Protein 3VWC (pdb70)

Organism: Coprinopsis cinerea (NCBI:txid5346)

Secondary structure (DSSP, 8-state):
---SEEEEEEETTT--BEE--S---SS-S-EE-EE--TTS-TT--EEEEEETTEEEEEETTEEEEEETTEEEE-SSS------EEEEE-GGG-TTEEEEEETTT--EEE--TTPPTTPBPEEE----BSSSS-B--GGG-EEEEE-

InterPro domains:
  IPR031755 Peptidase inhibitor I66 [PF16850] (1-146)

Solvent-accessible surface area: 7689 Å² total; per-residue (Å²): 92,8,132,65,24,52,11,77,0,29,1,89,36,56,46,26,31,0,0,16,9,151,88,62,107,236,44,104,126,38,18,115,0,59,1,0,17,122,135,40,28,83,59,7,46,0,55,2,84,132,35,111,135,6,13,34,0,64,0,77,67,9,19,0,0,21,74,172,38,74,0,30,0,6,50,108,49,104,17,132,53,53,79,0,72,1,53,78,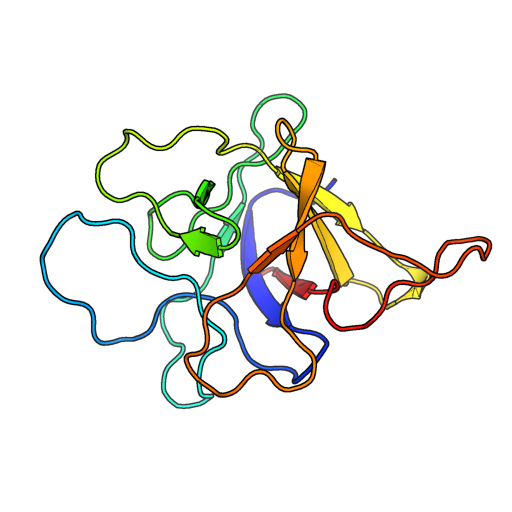17,96,49,24,30,154,70,6,5,4,0,37,1,44,71,50,129,69,0,0,5,1,18,80,122,19,129,98,77,63,7,1,28,5,102,84,41,125,43,47,146,53,220,62,57,122,44,48,44,24,6,4,0,33,3,69,81,124

Sequence (146 aa):
SIKPGTYEVTSKVNGLHVVGRPLAEDRSLLPKRRIRVVLPEDNNSSGNSWVVEKDDDAYIILLYCKGAPVAPQEGKLFADDLLGNMEDKKWIVTHQPQHGENVFTVVNASTEHGWVVPADAEELQQVEVRPLIAAPSYPPRYPATELFTFTQV

CATH classification: 2.80.10.50

Radius of gyration: 14.08 Å; Cα contacts (8 Å, |Δi|>4): 388; chains: 1; bounding box: 37×36×33 Å

Foldseek 3Di:
DDDWAWWFKAFLLPRFTWAAWPDDDDDQPWAFIFRADPVTCPQFTKGWADDPQFIWIGGNRFTWDADPFFITGGRPPPGPQRTWHWADDCVVPDQKTFIAGPPPRWTWFQDSPHDHGRGIGTGHFDFPPDVVTHGDSRGMMGIGHD

Structure (mmCIF, N/CA/C/O backbone):
data_3VWC
#
_entry.id   3VWC
#
_cell.length_a   78.626
_cell.length_b   38.243
_cell.length_c   54.890
_cell.angle_alpha   90.000
_cell.angle_beta   96.990
_cell.angle_gamma   90.000
#
_symmetry.space_group_name_H-M   'C 1 2 1'
#
loop_
_entity.id
_entity.type
_entity.pdbx_description
1 polymer 'Serine protease inhibitor 1'
2 non-polymer (4S)-2-METHYL-2,4-PENTANEDIOL
3 water water
#
loop_
_atom_site.group_PDB
_atom_site.id
_atom_site.type_symbol
_atom_site.label_atom_id
_atom_site.label_alt_id
_atom_site.label_comp_id
_atom_site.label_asym_id
_atom_site.label_entity_id
_atom_site.label_seq_id
_atom_site.pdbx_PDB_ins_code
_atom_site.Cartn_x
_atom_site.Cartn_y
_atom_site.Cartn_z
_atom_site.occupancy
_atom_site.B_iso_or_equiv
_atom_site.auth_seq_id
_atom_site.auth_comp_id
_atom_site.auth_asym_id
_atom_site.auth_atom_id
_atom_site.pdbx_PDB_model_num
ATOM 1 N N . SER A 1 1 ? 21.628 37.907 20.502 1.00 15.73 2 SER A N 1
ATOM 2 C CA . SER A 1 1 ? 21.861 37.064 21.698 1.00 17.14 2 SER A CA 1
ATOM 3 C C . SER A 1 1 ? 21.485 35.630 21.360 1.00 16.41 2 SER A C 1
ATOM 4 O O . SER A 1 1 ? 20.844 35.387 20.358 1.00 18.45 2 SER A O 1
ATOM 7 N N . ILE A 1 2 ? 21.987 34.680 22.143 1.00 16.50 3 ILE A N 1
ATOM 8 C CA . ILE A 1 2 ? 21.667 33.274 22.008 1.00 15.56 3 ILE A CA 1
ATOM 9 C C . ILE A 1 2 ? 21.833 32.684 23.403 1.00 16.70 3 ILE A C 1
ATOM 10 O O . ILE A 1 2 ? 22.682 33.146 24.178 1.00 17.59 3 ILE A O 1
ATOM 15 N N . LYS A 1 3 ? 20.997 31.720 23.741 1.00 16.12 4 LYS A N 1
ATOM 16 C CA . LYS A 1 3 ? 21.066 31.138 25.073 1.00 16.83 4 LYS A CA 1
ATOM 17 C C . LYS A 1 3 ? 22.359 30.327 25.139 1.00 17.06 4 LYS A C 1
ATOM 18 O O . LYS A 1 3 ? 22.635 29.541 24.242 1.00 17.72 4 LYS A O 1
ATOM 24 N N . PRO A 1 4 ? 23.204 30.576 26.146 1.00 17.34 5 PRO A N 1
ATOM 25 C CA . PRO A 1 4 ? 24.365 29.689 26.288 1.00 18.26 5 PRO A CA 1
ATOM 26 C C . PRO A 1 4 ? 23.982 28.222 26.442 1.00 18.71 5 PRO A C 1
ATOM 27 O O . PRO A 1 4 ? 22.930 27.880 27.021 1.00 21.84 5 PRO A O 1
ATOM 31 N N . GLY A 1 5 ? 24.810 27.346 25.886 1.00 18.08 6 GLY A N 1
ATOM 32 C CA . GLY A 1 5 ? 24.575 25.917 25.956 1.00 19.33 6 GLY A CA 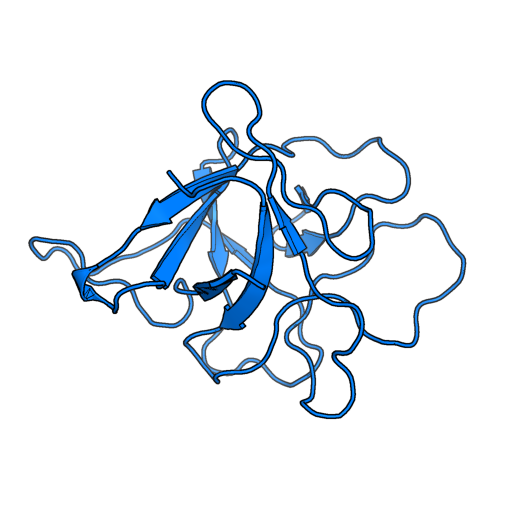1
ATOM 33 C C . GLY A 1 5 ? 25.307 25.247 24.811 1.00 15.67 6 GLY A C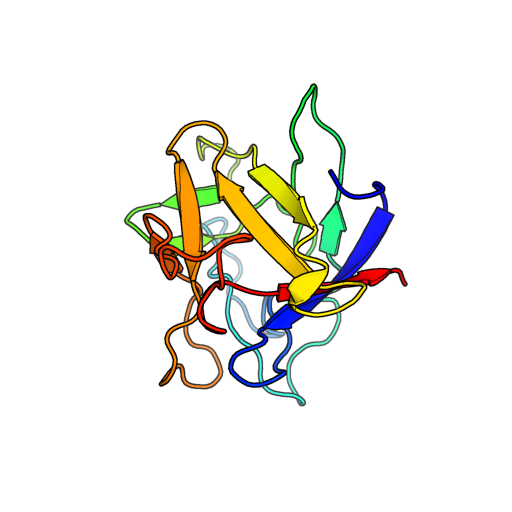 1
ATOM 34 O O . GLY A 1 5 ? 26.241 25.823 24.244 1.00 16.92 6 GLY A O 1
ATOM 35 N N . THR A 1 6 ? 24.850 24.054 24.474 1.00 17.56 7 THR A N 1
ATOM 36 C CA . THR A 1 6 ? 25.559 23.181 23.546 1.00 18.25 7 THR A CA 1
ATOM 37 C C . THR A 1 6 ? 24.652 22.999 22.318 1.00 18.78 7 THR A C 1
ATOM 38 O O . THR A 1 6 ? 23.445 22.730 22.449 1.00 17.76 7 THR A O 1
ATOM 42 N N . TYR A 1 7 ? 25.244 23.175 21.126 1.00 15.82 8 TYR A N 1
ATOM 43 C CA . TYR A 1 7 ? 24.507 23.284 19.850 1.00 15.13 8 TYR A CA 1
ATOM 44 C C . TYR A 1 7 ? 25.139 22.501 18.709 1.00 15.96 8 TYR A C 1
ATOM 45 O O . TYR A 1 7 ? 26.365 22.554 18.537 1.00 19.98 8 TYR A O 1
ATOM 54 N N . GLU A 1 8 ? 24.298 21.968 17.825 1.00 15.83 9 GLU A N 1
ATOM 55 C CA . GLU A 1 8 ? 24.738 21.533 16.494 1.00 15.12 9 GLU A CA 1
ATOM 56 C C . GLU A 1 8 ? 24.567 22.722 15.560 1.00 15.72 9 GLU A C 1
ATOM 57 O O . GLU A 1 8 ? 23.681 23.550 15.771 1.00 15.57 9 GLU A O 1
ATOM 63 N N . VAL A 1 9 ? 25.553 22.933 14.713 1.00 14.06 10 VAL A N 1
ATOM 64 C CA . VAL A 1 9 ? 25.541 24.116 13.831 1.00 11.23 10 VAL A CA 1
ATOM 65 C C . VAL A 1 9 ? 25.603 23.710 12.367 1.00 12.73 10 VAL A C 1
ATOM 66 O O . VAL A 1 9 ? 26.509 22.977 11.993 1.00 12.50 10 VAL A O 1
ATOM 70 N N . THR A 1 10 ? 24.638 24.128 11.547 1.00 11.56 11 THR A N 1
ATOM 71 C CA . THR A 1 10 ? 24.686 23.863 10.104 1.00 11.37 11 THR A CA 1
ATOM 72 C C . THR A 1 10 ? 24.634 25.167 9.320 1.00 13.03 11 THR A C 1
ATOM 73 O O . THR A 1 10 ? 24.172 26.192 9.822 1.00 11.65 11 THR A O 1
ATOM 77 N N . SER A 1 11 ? 25.205 25.122 8.133 1.00 9.72 12 SER A N 1
ATOM 78 C CA . SER A 1 11 ? 25.145 26.222 7.161 1.00 9.75 12 SER A CA 1
ATOM 79 C C . SER A 1 11 ? 23.849 26.235 6.374 1.00 10.36 12 SER A C 1
ATOM 80 O O . SER A 1 11 ? 23.440 25.220 5.861 1.00 10.15 12 SER A O 1
ATOM 83 N N . LYS A 1 12 ? 23.203 27.396 6.242 1.00 7.55 13 LYS A N 1
ATOM 84 C CA . LYS A 1 12 ? 21.992 27.476 5.455 1.00 10.69 13 LYS A CA 1
ATOM 85 C C . LYS A 1 12 ? 22.252 27.296 3.959 1.00 9.39 13 LYS A C 1
ATOM 86 O O . LYS A 1 12 ? 21.322 27.022 3.207 1.00 11.30 13 LYS A O 1
ATOM 92 N N . VAL A 1 13 ? 23.508 27.453 3.528 1.00 9.68 14 VAL A N 1
ATOM 93 C CA . VAL A 1 13 ? 23.862 27.257 2.094 1.00 11.45 14 VAL A CA 1
ATOM 94 C C . VAL A 1 13 ? 23.538 25.831 1.659 1.00 12.13 14 VAL A C 1
ATOM 95 O O . VAL A 1 13 ? 23.023 25.605 0.549 1.00 12.90 14 VAL A O 1
ATOM 99 N N . ASN A 1 14 ? 23.894 24.871 2.482 1.00 14.78 15 ASN A N 1
ATOM 100 C CA . ASN A 1 14 ? 23.937 23.483 1.992 1.00 12.97 15 ASN A CA 1
ATOM 101 C C . ASN A 1 14 ? 23.393 22.496 2.997 1.00 17.15 15 ASN A C 1
ATOM 102 O O . ASN A 1 14 ? 23.280 21.301 2.711 1.00 17.99 15 ASN A O 1
ATOM 107 N N . GLY A 1 15 ? 23.057 22.976 4.195 1.00 12.20 16 GLY A N 1
ATOM 108 C CA . GLY A 1 15 ? 22.568 22.116 5.273 1.00 16.15 16 GLY A CA 1
ATOM 109 C C . GLY A 1 15 ? 23.644 21.309 5.972 1.00 15.48 16 GLY A C 1
ATOM 110 O O . GLY A 1 15 ? 23.342 20.547 6.904 1.00 18.54 16 GLY A O 1
ATOM 111 N N . LEU A 1 16 ? 24.892 21.480 5.552 1.00 15.16 17 LEU A N 1
ATOM 112 C CA . LEU A 1 16 ? 26.017 20.698 6.114 1.00 15.24 17 LEU A CA 1
ATOM 113 C C . LEU A 1 16 ? 26.431 21.239 7.493 1.00 14.61 17 LEU A C 1
ATOM 114 O O . LEU A 1 16 ? 26.312 22.443 7.773 1.00 13.20 17 LEU A O 1
ATOM 119 N N . HIS A 1 17 ? 26.802 20.345 8.393 1.00 13.12 18 HIS A N 1
ATOM 120 C CA . HIS A 1 17 ? 27.354 20.750 9.674 1.00 11.57 18 HIS A CA 1
ATOM 121 C C . HIS A 1 17 ? 28.623 21.528 9.449 1.00 11.09 18 HIS A C 1
ATOM 122 O O . HIS A 1 17 ? 29.384 21.264 8.512 1.00 13.39 18 HIS A O 1
ATOM 129 N N . VAL A 1 18 ? 28.874 22.459 10.351 1.00 10.51 19 VAL A N 1
ATOM 130 C CA A VAL A 1 18 ? 30.113 23.207 10.445 0.80 10.52 19 VAL A CA 1
ATOM 131 C CA B VAL A 1 18 ? 30.196 23.074 10.391 0.20 8.29 19 VAL A CA 1
ATOM 132 C C . VAL A 1 18 ? 30.940 22.723 11.656 1.00 11.79 19 VAL A C 1
ATOM 133 O O . VAL A 1 18 ? 30.372 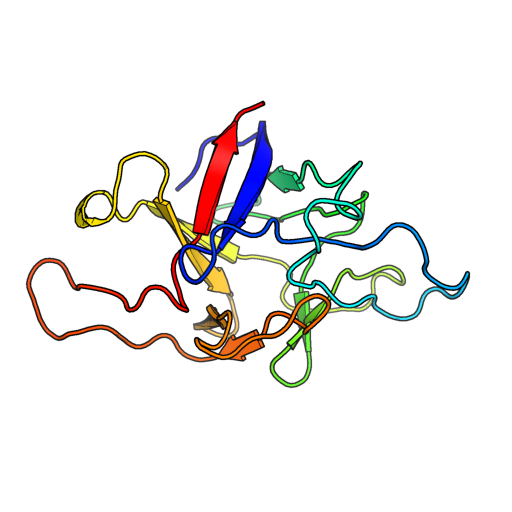22.485 12.729 1.00 11.32 19 VAL A O 1
ATOM 140 N N . GLY A 1 19 ? 32.245 22.519 11.477 1.00 11.09 20 GLY A N 1
ATOM 141 C CA . GLY A 1 19 ? 33.064 22.143 12.628 1.00 9.93 20 GLY A CA 1
ATOM 142 C C . GLY A 1 19 ? 34.357 21.510 12.153 1.00 11.19 20 GLY A C 1
ATOM 143 O O . GLY A 1 19 ? 34.954 21.968 11.169 1.00 12.21 20 GLY A O 1
ATOM 144 N N . ARG A 1 20 ? 34.818 20.478 12.869 1.00 10.45 21 ARG A N 1
ATOM 145 C CA . ARG A 1 20 ? 36.124 19.907 12.622 1.00 12.97 21 ARG A CA 1
ATOM 146 C C . ARG A 1 20 ? 35.956 18.450 12.263 1.00 12.85 21 ARG A C 1
ATOM 147 O O . ARG A 1 20 ? 35.135 17.747 12.853 1.00 16.16 21 ARG A O 1
ATOM 155 N N . PRO A 1 21 ? 36.771 17.972 11.300 1.00 16.36 22 PRO A N 1
ATOM 156 C CA . PRO A 1 21 ? 36.637 16.582 10.834 1.00 18.57 22 PRO A CA 1
ATOM 157 C C . PRO A 1 21 ? 37.303 15.596 11.799 1.00 18.91 22 PRO A C 1
ATOM 158 O O . PRO A 1 21 ? 37.951 16.023 12.750 1.00 18.73 22 PRO A O 1
ATOM 162 N N . LEU A 1 22 ? 37.133 14.289 11.534 1.00 21.10 23 LEU A N 1
ATOM 163 C CA . LEU A 1 22 ? 37.667 13.237 12.416 1.00 25.44 23 LEU A CA 1
ATOM 164 C C . LEU A 1 22 ? 39.202 13.217 12.381 1.00 23.90 23 LEU A C 1
ATOM 165 O O . LEU A 1 22 ? 39.835 13.079 13.421 1.00 28.73 23 LEU A O 1
ATOM 170 N N . ALA A 1 23 ? 39.798 13.457 11.218 1.00 24.57 24 ALA A N 1
ATOM 171 C CA . ALA A 1 23 ? 41.265 13.420 11.112 1.00 26.89 24 ALA A CA 1
ATOM 172 C C . ALA A 1 23 ? 41.868 14.809 11.162 1.00 23.76 24 ALA A C 1
ATOM 173 O O . ALA A 1 23 ? 41.650 15.607 10.254 1.00 24.70 24 ALA A O 1
ATOM 175 N N . GLU A 1 24 ? 42.677 15.068 12.184 1.00 20.04 25 GLU A N 1
ATOM 176 C CA . GLU A 1 24 ? 43.546 16.236 12.161 1.00 20.70 25 GLU A CA 1
ATOM 177 C C . GLU A 1 24 ? 44.916 15.786 12.648 1.00 21.21 25 GLU A C 1
ATOM 178 O O . GLU A 1 24 ? 45.031 14.825 13.408 1.00 24.32 25 GLU A O 1
ATOM 184 N N . ASP A 1 25 ? 45.953 16.489 12.246 1.00 20.96 26 ASP A N 1
ATOM 185 C CA . ASP A 1 25 ? 47.248 16.103 12.788 1.00 26.81 26 ASP A CA 1
ATOM 186 C C . ASP A 1 25 ? 47.453 16.595 14.227 1.00 26.20 26 ASP A C 1
ATOM 187 O O . ASP A 1 25 ? 46.626 17.347 14.776 1.00 24.82 26 ASP A O 1
ATOM 192 N N . ARG A 1 26 ? 48.500 16.097 14.870 1.00 23.48 27 ARG A N 1
ATOM 193 C CA . ARG A 1 26 ? 48.714 16.286 16.297 1.00 24.36 27 ARG A CA 1
ATOM 194 C C . ARG A 1 26 ? 49.344 17.632 16.727 1.00 24.84 27 ARG A C 1
ATOM 195 O O . ARG A 1 26 ? 49.572 17.881 17.923 1.00 30.21 27 ARG A O 1
ATOM 203 N N . SER A 1 27 ? 49.486 18.572 15.813 1.00 20.31 28 SER A N 1
ATOM 204 C CA . SER A 1 27 ? 50.126 19.835 16.166 1.00 20.98 28 SER A CA 1
ATOM 205 C C . SER A 1 27 ? 49.143 20.746 16.906 1.00 19.43 28 SER A C 1
ATOM 206 O O . SER A 1 27 ? 47.926 20.552 16.823 1.00 20.21 28 SER A O 1
ATOM 209 N N . LEU A 1 28 ? 49.670 21.821 17.480 1.00 20.88 29 LEU A N 1
ATOM 210 C CA . LEU A 1 28 ? 48.828 22.872 18.060 1.00 22.89 29 LEU A CA 1
ATOM 211 C C . LEU A 1 28 ? 48.612 24.048 17.129 1.00 23.11 29 LEU A C 1
ATOM 212 O O . LEU A 1 28 ? 48.265 25.147 17.570 1.00 22.06 29 LEU A O 1
ATOM 217 N N . LEU A 1 29 ? 48.906 23.854 15.844 1.00 20.62 30 LEU A N 1
ATOM 218 C CA . LEU A 1 29 ? 48.581 24.860 14.861 1.00 18.25 30 LEU A CA 1
ATOM 219 C C . LEU A 1 29 ? 47.070 25.072 14.828 1.00 16.34 30 LEU A C 1
ATOM 220 O O . LEU A 1 29 ? 46.305 24.148 15.072 1.00 14.52 30 LEU A O 1
ATOM 225 N N . PRO A 1 30 ? 46.655 26.313 14.538 1.00 16.97 31 PRO A N 1
ATOM 226 C CA . PRO A 1 30 ? 45.190 26.547 14.462 1.00 16.26 31 PRO A CA 1
ATOM 227 C C . PRO A 1 30 ? 44.533 25.596 13.464 1.00 13.51 31 PRO A C 1
ATOM 228 O O . PRO A 1 30 ? 45.103 25.322 12.381 1.00 14.79 31 PRO A O 1
ATOM 232 N N . LYS A 1 31 ? 43.364 25.097 13.811 1.00 12.85 32 LYS A N 1
ATOM 233 C CA . LYS A 1 31 ? 42.710 24.083 13.001 1.00 13.28 32 LYS A CA 1
ATOM 234 C C . LYS A 1 31 ? 41.565 24.711 12.229 1.00 14.55 32 LYS A C 1
ATOM 235 O O . LYS A 1 31 ? 40.761 25.488 12.803 1.00 11.38 32 LYS A O 1
ATOM 241 N N . ARG A 1 32 ? 41.391 24.317 10.967 1.00 11.27 33 ARG A N 1
ATOM 242 C CA A ARG A 1 32 ? 40.329 24.927 10.147 0.50 10.01 33 ARG A CA 1
ATOM 243 C CA B ARG A 1 32 ? 40.338 24.919 10.139 0.50 10.70 33 ARG A CA 1
ATOM 244 C C . ARG A 1 32 ? 38.961 24.492 10.625 1.00 8.81 33 ARG A C 1
ATOM 245 O O . ARG A 1 32 ? 38.705 23.300 10.881 1.00 11.09 33 ARG A O 1
ATOM 260 N N . ILE A 1 33 ? 38.063 25.480 10.668 1.00 8.68 34 ILE A N 1
ATOM 261 C CA . ILE A 1 33 ? 36.654 25.180 10.798 1.00 8.14 34 ILE A CA 1
ATOM 262 C C . ILE A 1 33 ? 36.062 25.044 9.419 1.00 9.37 34 ILE A C 1
ATOM 263 O O . ILE A 1 33 ? 36.318 25.858 8.560 1.00 10.07 34 ILE A O 1
ATOM 268 N N . ARG A 1 34 ? 35.384 23.925 9.196 1.00 10.81 35 ARG A N 1
ATOM 269 C CA . ARG A 1 34 ? 34.987 23.552 7.828 1.00 10.21 35 ARG A CA 1
ATOM 270 C C . ARG A 1 34 ? 33.484 23.271 7.701 1.00 10.02 35 ARG A C 1
ATOM 271 O O . ARG A 1 34 ? 32.797 22.950 8.682 1.00 12.88 35 ARG A O 1
ATOM 279 N N . VAL A 1 35 ? 32.987 23.259 6.453 1.00 11.39 36 VAL A N 1
ATOM 280 C CA A VAL A 1 35 ? 31.753 22.529 6.220 0.50 9.79 36 VAL A CA 1
ATOM 281 C CA B VAL A 1 35 ? 31.747 22.523 6.191 0.50 10.65 36 VAL A CA 1
ATOM 282 C C . VAL A 1 35 ? 32.058 21.041 6.073 1.00 12.77 36 VAL A C 1
ATOM 283 O O . VAL A 1 35 ? 33.055 20.674 5.454 1.00 13.56 36 VAL A O 1
ATOM 290 N N . LEU A 1 36 ? 31.281 20.215 6.758 1.00 12.54 37 LEU A N 1
ATOM 291 C CA . LEU A 1 36 ? 31.639 18.783 6.929 1.00 13.35 37 LEU A CA 1
ATOM 292 C C . LEU A 1 36 ? 30.790 17.873 6.061 1.00 16.87 37 LEU A C 1
ATOM 293 O O . LEU A 1 36 ? 29.600 18.083 5.957 1.00 16.29 37 LEU A O 1
ATOM 298 N N . PRO A 1 37 ? 31.388 16.780 5.535 1.00 15.91 38 PRO A N 1
ATOM 299 C CA . PRO A 1 37 ? 30.537 15.715 5.000 1.00 20.39 38 PRO A CA 1
ATOM 300 C C . PRO A 1 37 ? 29.593 15.153 6.067 1.00 20.76 38 PRO A C 1
ATOM 301 O O . PRO A 1 37 ? 29.961 15.086 7.255 1.00 21.10 38 PRO A O 1
ATOM 305 N N . GLU A 1 38 ? 28.396 14.738 5.648 1.00 23.04 39 GLU A N 1
ATOM 306 C CA . GLU A 1 38 ? 27.477 13.994 6.498 1.00 26.62 39 GLU A CA 1
ATOM 307 C C . GLU A 1 38 ? 28.160 12.816 7.195 1.00 30.53 39 GLU A C 1
ATOM 308 O O . GLU A 1 38 ? 27.873 12.522 8.353 1.00 29.70 39 GLU A O 1
ATOM 314 N N . ASP A 1 39 ? 29.070 12.153 6.489 1.00 30.31 40 ASP A N 1
ATOM 315 C CA . ASP A 1 39 ? 29.723 10.970 7.039 1.00 31.76 40 ASP A CA 1
ATOM 316 C C . ASP A 1 39 ? 31.009 11.263 7.795 1.00 32.51 40 ASP A C 1
ATOM 317 O O . ASP A 1 39 ? 31.748 10.343 8.155 1.00 36.73 40 ASP A O 1
ATOM 322 N N . ASN A 1 40 ? 31.259 12.537 8.073 1.00 30.43 41 ASN A N 1
ATOM 323 C CA . ASN A 1 40 ? 32.466 12.937 8.764 1.00 29.67 41 ASN A CA 1
ATOM 324 C C . ASN A 1 40 ? 32.236 14.244 9.529 1.00 30.17 41 ASN A C 1
ATOM 325 O O . ASN A 1 40 ? 32.855 15.270 9.200 1.00 30.61 41 ASN A O 1
ATOM 330 N N . ASN A 1 41 ? 31.312 14.198 10.499 1.00 27.92 42 ASN A N 1
ATOM 331 C CA . ASN A 1 41 ? 30.878 15.369 11.286 1.00 30.05 42 ASN A CA 1
ATOM 332 C C . ASN A 1 41 ? 30.525 15.084 12.763 1.00 29.28 42 ASN A C 1
ATOM 333 O O . ASN A 1 41 ? 29.989 15.959 13.478 1.00 26.53 42 ASN A O 1
ATOM 338 N N . SER A 1 42 ? 30.908 13.910 13.263 1.00 27.19 43 SER A N 1
ATOM 339 C CA A SER A 1 42 ? 30.668 13.587 14.664 0.50 26.76 43 SER A CA 1
ATOM 340 C CA B SER A 1 42 ? 30.694 13.559 14.667 0.50 26.98 43 SER A CA 1
ATOM 341 C C . SER A 1 42 ? 31.506 14.432 15.622 1.00 27.14 43 SER A C 1
ATOM 342 O O . SER A 1 42 ? 32.586 14.939 15.266 1.00 25.86 43 SER A O 1
ATOM 347 N N . GLY A 1 43 ? 31.003 14.573 16.848 1.00 26.90 44 GLY A N 1
ATOM 348 C CA . GLY A 1 43 ? 31.722 15.266 17.913 1.00 29.95 44 GLY A CA 1
ATOM 349 C C . GLY A 1 43 ? 31.735 16.778 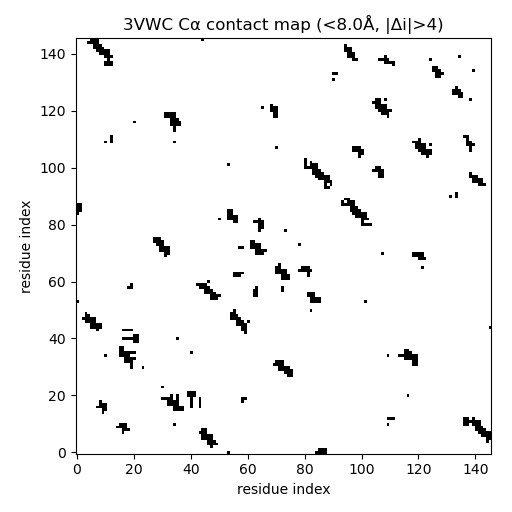17.759 1.00 26.08 44 GLY A C 1
ATOM 350 O O . GLY A 1 43 ? 32.594 17.462 18.351 1.00 23.77 44 GLY A O 1
ATOM 351 N N . ASN A 1 44 ? 30.813 17.290 16.927 1.00 23.96 45 ASN A N 1
ATOM 352 C CA . ASN A 1 44 ? 30.802 18.711 16.557 1.00 20.71 45 ASN A CA 1
ATOM 353 C C . ASN A 1 44 ? 29.637 19.448 17.154 1.00 23.47 45 ASN A C 1
ATOM 354 O O . ASN A 1 44 ? 29.117 20.391 16.559 1.00 23.35 45 ASN A O 1
ATOM 359 N N . SER A 1 45 ? 29.284 19.080 18.375 1.00 20.11 46 SER A N 1
ATOM 360 C CA . SER A 1 45 ? 28.458 19.972 19.188 1.00 22.51 46 SER A CA 1
ATOM 361 C C . SER A 1 45 ? 29.325 21.087 19.727 1.00 22.68 46 SER A C 1
ATOM 362 O O . SER A 1 45 ? 30.332 20.878 20.426 1.00 27.09 46 SER A O 1
ATOM 365 N N . TRP A 1 46 ? 28.966 22.287 19.336 1.00 17.34 47 TRP A N 1
ATOM 366 C CA . TRP A 1 46 ? 29.664 23.462 19.758 1.00 15.55 47 TRP A CA 1
ATOM 367 C C . TRP A 1 46 ? 29.204 23.819 21.155 1.00 14.93 47 TRP A C 1
ATOM 368 O O . TRP A 1 46 ? 28.056 23.572 21.512 1.00 16.65 47 TRP A O 1
ATOM 379 N N . VAL A 1 47 ? 30.088 24.430 21.926 1.00 13.24 48 VAL A N 1
ATOM 380 C CA . VAL A 1 47 ? 29.677 25.040 23.176 1.00 13.31 48 VAL A CA 1
ATOM 381 C C . VAL A 1 47 ? 29.703 26.566 23.033 1.00 13.21 48 VAL A C 1
ATOM 382 O O . VAL A 1 47 ? 30.701 27.175 22.599 1.00 15.70 48 VAL A O 1
ATOM 386 N N . VAL A 1 48 ? 28.578 27.168 23.407 1.00 16.24 49 VAL A N 1
ATOM 387 C CA . VAL A 1 48 ? 28.403 28.616 23.335 1.00 16.80 49 VAL A CA 1
ATOM 388 C C . VAL A 1 48 ? 28.379 29.194 24.754 1.00 19.92 49 VAL A C 1
ATOM 389 O O . VAL A 1 48 ? 27.576 28.762 25.567 1.00 18.60 49 VAL A O 1
ATOM 393 N N . GLU A 1 49 ? 29.342 30.062 25.053 1.00 19.84 50 GLU A N 1
ATOM 394 C CA . GLU A 1 49 ? 29.480 30.655 26.370 1.00 20.27 50 GLU A CA 1
ATOM 395 C C . GLU A 1 49 ? 29.312 32.150 26.247 1.00 17.46 50 GLU A C 1
ATOM 396 O O . GLU A 1 49 ? 29.879 32.788 25.369 1.00 19.14 50 GLU A O 1
ATOM 402 N N . LYS A 1 50 ? 28.540 32.728 27.161 1.00 17.17 51 LYS A N 1
ATOM 403 C CA . LYS A 1 50 ? 28.525 34.164 27.314 1.00 16.44 51 LYS A CA 1
ATOM 404 C C . LYS A 1 50 ? 29.832 34.735 27.876 1.00 16.48 51 LYS A C 1
ATOM 405 O O . LYS A 1 50 ? 30.396 34.206 28.822 1.00 23.58 51 LYS A O 1
ATOM 411 N N . ASP A 1 51 ? 30.279 35.828 27.279 1.00 21.56 52 ASP A N 1
ATOM 412 C CA . ASP A 1 51 ? 31.537 36.459 27.642 1.00 27.76 52 ASP A CA 1
ATOM 413 C C . ASP A 1 51 ? 31.290 37.951 27.613 1.00 28.88 52 ASP A C 1
ATOM 414 O O . ASP A 1 51 ? 31.316 38.569 26.550 1.00 29.84 52 ASP A O 1
ATOM 419 N N . ASP A 1 52 ? 30.930 38.496 28.767 1.00 34.06 53 ASP A N 1
ATOM 420 C CA . ASP A 1 52 ? 30.418 39.867 28.840 1.00 36.27 53 ASP A CA 1
ATOM 421 C C . ASP A 1 52 ? 29.181 40.071 27.955 1.00 31.91 53 ASP A C 1
ATOM 422 O O . ASP A 1 52 ? 28.157 39.395 28.103 1.00 33.42 53 ASP A O 1
ATOM 427 N N . ASP A 1 53 ? 29.298 40.979 26.995 1.00 29.32 54 ASP A N 1
ATOM 428 C CA . ASP A 1 53 ? 28.185 41.249 26.091 1.00 27.95 54 ASP A CA 1
ATOM 429 C C . ASP A 1 53 ? 28.349 40.546 24.745 1.00 28.81 54 ASP A C 1
ATOM 430 O O . ASP A 1 53 ? 27.890 41.029 23.712 1.00 27.85 54 ASP A O 1
ATOM 435 N N . ALA A 1 54 ? 29.108 39.460 24.731 1.00 22.13 55 ALA A N 1
ATOM 436 C CA . ALA A 1 54 ? 29.326 38.728 23.478 1.00 21.68 55 ALA A CA 1
ATOM 437 C C . ALA A 1 54 ? 29.468 37.253 23.834 1.00 18.02 55 ALA A C 1
ATOM 438 O O . ALA A 1 54 ? 29.173 36.846 24.958 1.00 23.75 55 ALA A O 1
ATOM 440 N N . TYR A 1 55 ? 29.924 36.444 22.884 1.00 16.28 56 TYR A N 1
ATOM 441 C CA . TYR A 1 55 ? 29.994 34.997 23.094 1.00 14.57 56 TYR A CA 1
ATOM 442 C C . TYR A 1 55 ? 31.331 34.455 22.651 1.00 14.34 56 TYR A C 1
ATOM 443 O O . TYR A 1 55 ? 31.992 35.020 21.756 1.00 15.05 56 TYR A O 1
ATOM 452 N N . ILE A 1 56 ? 31.763 33.417 23.363 1.00 13.39 57 ILE A N 1
ATOM 453 C CA A ILE A 1 56 ? 32.896 32.608 22.920 0.70 15.40 57 ILE A CA 1
ATOM 454 C CA B ILE A 1 56 ? 32.895 32.629 22.929 0.30 13.11 57 ILE A CA 1
ATOM 455 C C . ILE A 1 56 ? 32.368 31.264 22.454 1.00 12.71 57 ILE A C 1
ATOM 456 O O . ILE A 1 56 ? 31.470 30.707 23.047 1.00 12.85 57 ILE A O 1
ATOM 465 N N . LEU A 1 57 ? 32.863 30.780 21.298 1.00 11.97 58 LEU A N 1
ATOM 466 C CA A LEU A 1 57 ? 32.275 29.616 20.664 0.70 12.16 58 LEU A CA 1
ATOM 467 C CA B LEU A 1 57 ? 32.277 29.579 20.701 0.30 11.08 58 LEU A CA 1
ATOM 468 C C . LEU A 1 57 ? 33.328 28.510 20.532 1.00 10.05 58 LEU A C 1
ATOM 469 O O . LEU A 1 57 ? 34.358 28.718 19.884 1.00 11.88 58 LEU A O 1
ATOM 478 N N . TYR A 1 58 ? 32.995 27.347 21.064 1.00 12.39 59 TYR A N 1
ATOM 479 C CA . TYR A 1 58 ? 33.984 26.270 21.158 1.00 11.79 59 TYR A CA 1
ATOM 480 C C . TYR A 1 58 ? 33.616 25.103 20.246 1.00 10.82 59 TYR A C 1
ATOM 481 O O . TYR A 1 58 ? 32.502 24.605 20.292 1.00 12.93 59 TYR A O 1
ATOM 490 N N . CYS A 1 59 ? 34.617 24.637 19.484 1.00 12.44 60 CYS A N 1
ATOM 491 C CA . CYS A 1 59 ? 34.492 23.457 18.637 1.00 13.96 60 CYS A CA 1
ATOM 492 C C . CYS A 1 59 ? 35.590 22.461 18.976 1.00 14.75 60 CYS A C 1
ATOM 493 O O . CYS A 1 59 ? 36.786 22.723 18.816 1.00 17.84 60 CYS A O 1
ATOM 496 N N . LYS A 1 60 ? 35.124 21.275 19.315 1.00 17.83 61 LYS A N 1
ATOM 497 C CA . LYS A 1 60 ? 35.977 20.246 19.907 1.00 18.77 61 LYS A CA 1
ATOM 498 C C . LYS A 1 60 ? 36.907 20.822 20.984 1.00 20.73 61 LYS A C 1
ATOM 499 O O . LYS A 1 60 ? 38.083 20.461 21.092 1.00 21.39 61 LYS A O 1
ATOM 505 N N . GLY A 1 61 ? 36.368 21.744 21.775 1.00 20.29 62 GLY A N 1
ATOM 506 C CA . GLY A 1 61 ? 37.012 22.145 23.016 1.00 21.08 62 GLY A CA 1
ATOM 507 C C . GLY A 1 61 ? 37.880 23.369 22.847 1.00 19.66 62 GLY A C 1
ATOM 508 O O . GLY A 1 61 ? 38.529 23.803 23.784 1.00 21.74 62 GLY A O 1
ATOM 509 N N . ALA A 1 62 ? 38.022 23.851 21.607 1.00 14.67 63 ALA A N 1
ATOM 510 C CA . ALA A 1 62 ? 38.850 25.017 21.349 1.00 13.71 63 ALA A CA 1
ATOM 511 C C . ALA A 1 62 ? 38.016 26.217 20.892 1.00 12.15 63 ALA A C 1
ATOM 512 O O . ALA A 1 62 ? 37.130 26.058 20.010 1.00 14.05 63 ALA A O 1
ATOM 514 N N . PRO A 1 63 ? 38.387 27.421 21.339 1.00 14.14 64 PRO A N 1
ATOM 515 C CA . PRO A 1 63 ? 37.562 28.579 20.966 1.00 13.41 64 PRO A CA 1
ATOM 516 C C . PRO A 1 63 ? 37.939 28.979 19.547 1.00 13.63 64 PRO A C 1
ATOM 517 O O . PRO A 1 63 ? 39.092 28.821 19.151 1.00 13.78 64 PRO A O 1
ATOM 521 N N . VAL A 1 64 ? 36.990 29.506 18.768 1.00 10.43 65 VAL A N 1
ATOM 522 C CA . VAL A 1 64 ? 37.291 29.904 17.401 1.00 11.65 65 VAL A CA 1
ATOM 523 C C . VAL A 1 64 ? 37.541 31.390 17.231 1.00 12.30 65 VAL A C 1
ATOM 524 O O . VAL A 1 64 ? 37.045 32.231 18.027 1.00 11.58 65 VAL A O 1
ATOM 528 N N . ALA A 1 65 ? 38.344 31.738 16.237 1.00 12.26 66 ALA A N 1
ATOM 529 C CA . ALA A 1 65 ? 38.826 33.062 16.039 1.00 13.09 66 ALA A CA 1
ATOM 530 C C . ALA A 1 65 ? 39.186 33.221 14.566 1.00 12.16 66 ALA A C 1
ATOM 531 O O . ALA A 1 65 ? 39.496 32.216 13.889 1.00 10.72 66 ALA A O 1
ATOM 533 N N . PRO A 1 66 ? 39.182 34.444 14.068 1.00 12.14 67 PRO A N 1
ATOM 534 C CA . PRO A 1 66 ? 39.455 34.759 12.673 1.00 11.89 67 PRO A CA 1
ATOM 535 C C . PRO A 1 66 ? 40.941 34.980 12.459 1.00 15.87 67 PRO A C 1
ATOM 536 O O . PRO A 1 66 ? 41.626 35.479 13.353 1.00 17.18 67 PRO A O 1
ATOM 540 N N . GLN A 1 67 ? 41.456 34.547 11.315 1.00 13.98 68 GLN A N 1
ATOM 541 C CA . GLN A 1 67 ? 42.842 34.826 10.969 1.00 13.71 68 GLN A CA 1
ATOM 542 C C . GLN A 1 67 ? 42.953 34.827 9.443 1.00 13.92 68 GLN A C 1
ATOM 543 O O . GLN A 1 67 ? 42.470 33.920 8.784 1.00 11.98 68 GLN A O 1
ATOM 549 N N . GLU A 1 68 ? 43.399 35.950 8.890 1.00 15.25 69 GLU A N 1
ATOM 550 C CA . GLU A 1 68 ? 43.551 36.120 7.456 1.00 18.50 69 GLU A CA 1
ATOM 551 C C . GLU A 1 68 ? 42.292 35.687 6.731 1.00 15.14 69 GLU A C 1
ATOM 552 O O . GLU A 1 68 ? 42.356 34.925 5.753 1.00 17.10 69 GLU A O 1
ATOM 558 N N . GLY A 1 69 ? 41.153 36.152 7.219 1.00 15.29 70 GLY A N 1
ATOM 559 C CA . GLY A 1 69 ? 39.907 35.961 6.480 1.00 14.70 70 GLY A CA 1
ATOM 560 C C . GLY A 1 69 ? 39.226 34.618 6.628 1.00 12.53 70 GLY A C 1
ATOM 561 O O . GLY A 1 69 ? 38.278 34.324 5.911 1.00 11.81 70 GLY A O 1
ATOM 562 N N . LYS A 1 70 ? 39.781 33.768 7.477 1.00 10.78 71 LYS A N 1
ATOM 563 C CA . LYS A 1 70 ? 39.245 32.426 7.696 1.00 9.69 71 LYS A CA 1
ATOM 564 C C . LYS A 1 70 ? 39.028 32.125 9.137 1.00 8.82 71 LYS A C 1
ATOM 565 O O . LYS A 1 70 ? 39.622 32.727 10.053 1.00 11.23 71 LYS A O 1
ATOM 571 N N . LEU A 1 71 ? 38.176 31.125 9.353 1.00 6.99 72 LEU A N 1
ATOM 572 C CA . LEU A 1 71 ? 37.794 30.729 10.730 1.00 8.22 72 LEU A CA 1
ATOM 573 C C . LEU A 1 71 ? 38.559 29.522 11.242 1.00 11.47 72 LEU A C 1
ATOM 574 O O . LEU A 1 71 ? 38.600 28.483 10.567 1.00 9.30 72 LEU A O 1
ATOM 579 N N . PHE A 1 72 ? 39.241 29.670 12.392 1.00 10.95 73 PHE A N 1
ATOM 580 C CA . PHE A 1 72 ? 40.013 28.534 12.974 1.00 10.83 73 PHE A CA 1
ATOM 581 C C . PHE A 1 72 ? 39.652 28.289 14.420 1.00 11.12 73 PHE A C 1
ATOM 582 O O . PHE A 1 72 ? 39.220 29.222 15.095 1.00 13.70 73 PHE A O 1
ATOM 590 N N . ALA A 1 73 ? 39.884 27.069 14.874 1.00 10.00 74 ALA A N 1
ATOM 591 C CA . ALA A 1 73 ? 39.996 26.764 16.287 1.00 10.15 74 ALA A CA 1
ATOM 592 C C . ALA A 1 73 ? 41.412 27.040 16.795 1.00 13.27 74 ALA A C 1
ATOM 593 O O . ALA A 1 73 ? 42.425 26.693 16.133 1.00 14.99 74 ALA A O 1
ATOM 595 N N . ASP A 1 74 ? 41.487 27.750 17.927 1.00 15.84 75 ASP A N 1
ATOM 596 C CA A ASP A 1 74 ? 42.788 28.158 18.515 0.70 17.89 75 ASP A CA 1
ATOM 597 C CA B ASP A 1 74 ? 42.762 28.135 18.505 0.30 17.50 75 ASP A CA 1
ATOM 598 C C . ASP A 1 74 ? 43.210 27.087 19.511 1.00 19.67 75 ASP A C 1
ATOM 599 O O . ASP A 1 74 ? 42.570 26.880 20.547 1.00 17.63 75 ASP A O 1
ATOM 608 N N . LEU A 1 75 ? 44.222 26.326 19.122 1.00 20.09 76 LEU A N 1
ATOM 609 C CA . LEU A 1 75 ? 44.740 25.275 19.962 1.00 21.54 76 LEU A CA 1
ATOM 610 C C . LEU A 1 75 ? 45.861 25.808 20.856 1.00 25.59 76 LEU A C 1
ATOM 611 O O . LEU A 1 75 ? 46.107 25.229 21.891 1.00 28.16 76 LEU A O 1
ATOM 616 N N . LEU A 1 76 ? 46.614 26.812 20.392 1.00 24.47 77 LEU A N 1
ATOM 617 C CA . LEU A 1 76 ? 47.822 27.285 21.125 1.00 26.45 77 LEU A CA 1
ATOM 618 C C . LEU A 1 76 ? 47.492 28.292 22.217 1.00 30.32 77 LEU A C 1
ATOM 619 O O . LEU A 1 76 ? 48.176 28.333 23.271 1.00 28.40 77 LEU A O 1
ATOM 624 N N . GLY A 1 77 ? 46.522 29.166 21.919 1.00 25.03 78 GLY A N 1
ATOM 625 C CA . GLY A 1 77 ? 45.986 30.137 22.875 1.00 24.35 78 GLY A CA 1
ATOM 626 C C . GLY A 1 77 ? 46.346 31.554 22.531 1.00 18.51 78 GLY A C 1
ATOM 627 O O . GLY A 1 77 ? 46.005 32.482 23.248 1.00 24.82 78 GLY A O 1
ATOM 628 N N . ASN A 1 78 ? 47.147 31.735 21.486 1.00 28.88 79 ASN A N 1
ATOM 629 C CA . ASN A 1 78 ? 47.631 33.069 21.180 1.00 28.55 79 ASN A CA 1
ATOM 630 C C . ASN A 1 78 ? 46.803 33.853 20.142 1.00 29.14 79 ASN A C 1
ATOM 631 O O . ASN A 1 78 ? 47.254 34.892 19.660 1.00 30.62 79 ASN A O 1
ATOM 636 N N . MET A 1 79 ? 45.627 33.350 19.761 1.00 22.03 80 MET A N 1
ATOM 637 C CA . MET A 1 79 ? 44.791 34.034 18.777 1.00 24.88 80 MET A CA 1
ATOM 638 C C . MET A 1 79 ? 43.918 35.119 19.405 1.00 22.06 80 MET A C 1
ATOM 639 O O . MET A 1 79 ? 43.301 34.934 20.459 1.00 24.62 80 MET A O 1
ATOM 644 N N . GLU A 1 80 ? 43.884 36.250 18.723 1.00 22.46 81 GLU A N 1
ATOM 645 C CA . GLU A 1 80 ? 43.116 37.381 19.182 1.00 21.22 81 GLU A CA 1
ATOM 646 C C . GLU A 1 80 ? 41.714 37.310 18.596 1.00 21.95 81 GLU A C 1
ATOM 647 O O . GLU A 1 80 ? 41.407 36.465 17.733 1.00 22.82 81 GLU A O 1
ATOM 653 N N . ASP A 1 81 ? 40.836 38.114 19.176 1.00 18.86 82 ASP A N 1
ATOM 654 C CA . ASP A 1 81 ? 39.498 38.305 18.627 1.00 17.43 82 ASP A CA 1
ATOM 655 C C . ASP A 1 81 ? 38.610 37.069 18.734 1.00 14.41 82 ASP A C 1
ATOM 656 O O . ASP A 1 81 ? 37.930 36.710 17.764 1.00 14.79 82 ASP A O 1
ATOM 661 N N . LYS A 1 82 ? 38.483 36.535 19.947 1.00 16.08 83 LYS A N 1
ATOM 662 C CA . LYS A 1 82 ? 37.681 35.365 20.191 1.00 12.72 83 LYS A CA 1
ATOM 663 C C . LYS A 1 82 ? 36.218 35.632 20.542 1.00 13.52 83 LYS A C 1
ATOM 664 O O . LYS A 1 82 ? 35.476 34.721 20.785 1.00 15.05 83 LYS A O 1
ATOM 670 N N . LYS A 1 83 ? 35.813 36.896 20.579 1.00 15.24 84 LYS A N 1
ATOM 671 C CA . LYS A 1 83 ? 34.436 37.222 20.971 1.00 14.94 84 LYS A CA 1
ATOM 672 C C . LYS A 1 83 ? 33.566 37.457 19.728 1.00 8.90 84 LYS A C 1
ATOM 673 O O . LYS A 1 83 ? 33.988 38.089 18.782 1.00 12.29 84 LYS A O 1
ATOM 679 N N . TRP A 1 84 ? 32.377 36.861 19.755 1.00 10.90 85 TRP A N 1
ATOM 680 C CA . TRP A 1 84 ? 31.399 36.906 18.623 1.00 10.30 85 TRP A CA 1
ATOM 681 C C . TRP A 1 84 ? 30.034 37.427 19.078 1.00 10.66 85 TRP A C 1
ATOM 682 O O . TRP A 1 84 ? 29.574 37.124 20.210 1.00 12.76 85 TRP A O 1
ATOM 693 N N . ILE A 1 85 ? 29.415 38.174 18.169 1.00 11.17 86 ILE A N 1
ATOM 694 C CA . ILE A 1 85 ? 28.051 38.688 18.345 1.00 13.26 86 ILE A CA 1
ATOM 695 C C . ILE A 1 85 ? 27.164 37.714 17.561 1.00 12.31 86 ILE A C 1
ATOM 696 O O . ILE A 1 85 ? 27.341 37.511 16.329 1.00 11.09 86 ILE A O 1
ATOM 701 N N . VAL A 1 86 ? 26.281 37.039 18.284 1.00 13.20 87 VAL A N 1
ATOM 702 C CA . VAL A 1 86 ? 25.449 36.000 17.721 1.00 9.92 87 VAL A CA 1
ATOM 703 C C . VAL A 1 86 ? 24.006 36.506 17.726 1.00 13.56 87 VAL A C 1
ATOM 704 O O . VAL A 1 86 ? 23.452 36.775 18.794 1.00 16.49 87 VAL A O 1
ATOM 708 N N . THR A 1 87 ? 23.433 36.705 16.533 1.00 9.83 88 THR A N 1
ATOM 709 C CA . THR A 1 87 ? 22.162 37.433 16.489 1.00 10.48 88 THR A CA 1
ATOM 710 C C . THR A 1 87 ? 21.110 36.575 15.791 1.00 12.46 88 THR A C 1
ATOM 711 O O . THR A 1 87 ? 21.311 36.173 14.627 1.00 11.73 88 THR A O 1
ATOM 715 N N . HIS A 1 88 ? 19.934 36.445 16.399 1.00 12.70 89 HIS A N 1
ATOM 716 C CA . HIS A 1 88 ? 18.818 35.771 15.767 1.00 10.27 89 HIS A CA 1
ATOM 717 C C . HIS A 1 88 ? 18.402 36.573 14.512 1.00 11.69 89 HIS A C 1
ATOM 718 O O . HIS A 1 88 ? 18.286 37.821 14.562 1.00 12.95 89 HIS A O 1
ATOM 725 N N . GLN A 1 89 ? 18.096 35.848 13.447 1.00 10.46 90 GLN A N 1
ATOM 726 C CA . GLN A 1 89 ? 17.462 36.430 12.248 1.00 9.31 90 GLN A CA 1
ATOM 727 C C . GLN A 1 89 ? 16.165 35.681 11.987 1.00 8.51 90 GLN A C 1
ATOM 728 O O . GLN A 1 89 ? 16.084 34.842 11.094 1.00 11.41 90 GLN A O 1
ATOM 734 N N . PRO A 1 90 ? 15.090 36.052 12.740 1.00 10.96 91 PRO A N 1
ATOM 735 C CA . PRO A 1 90 ? 13.842 35.252 12.710 1.00 11.45 91 PRO A CA 1
ATOM 736 C C . PRO A 1 90 ? 13.106 35.252 11.363 1.00 10.20 91 PRO A C 1
ATOM 737 O O . PRO A 1 90 ? 12.345 34.338 11.086 1.00 13.87 91 PRO A O 1
ATOM 741 N N . GLN A 1 91 ? 13.404 36.262 10.549 1.00 10.18 92 GLN A N 1
ATOM 742 C CA . GLN A 1 91 ? 12.906 36.375 9.180 1.00 10.22 92 GLN A CA 1
ATOM 743 C C . GLN A 1 91 ? 13.444 35.276 8.293 1.00 10.17 92 GLN A C 1
ATOM 744 O O . GLN A 1 91 ? 12.939 35.070 7.161 1.00 12.79 92 GLN A O 1
ATOM 750 N N . HIS A 1 92 ? 14.479 34.567 8.791 1.00 11.12 93 HIS A N 1
ATOM 751 C CA . HIS A 1 92 ? 15.093 33.461 8.052 1.00 11.85 93 HIS A CA 1
ATOM 752 C C . HIS A 1 92 ? 14.827 32.097 8.684 1.00 14.03 93 HIS A C 1
ATOM 753 O O . HIS A 1 92 ? 15.360 31.067 8.233 1.00 15.57 93 HIS A O 1
ATOM 760 N N . GLY A 1 93 ? 14.107 32.120 9.794 1.00 13.30 94 GLY A N 1
ATOM 761 C CA . GLY A 1 93 ? 13.702 30.894 10.492 1.00 15.39 94 GLY A CA 1
ATOM 762 C C . GLY A 1 93 ? 14.067 30.923 11.955 1.00 17.35 94 GLY A C 1
ATOM 763 O O . GLY A 1 93 ? 14.925 31.713 12.386 1.00 17.55 94 GLY A O 1
ATOM 764 N N . GLU A 1 94 ? 13.433 30.045 12.732 1.00 22.75 95 GLU A N 1
ATOM 765 C CA . GLU A 1 94 ? 13.384 30.205 14.188 1.00 24.66 95 GLU A CA 1
ATOM 766 C C . GLU A 1 94 ? 14.731 30.153 14.918 1.00 23.10 95 GLU A C 1
ATOM 767 O O . GLU A 1 94 ? 14.921 30.842 15.935 1.00 26.44 95 GLU A O 1
ATOM 773 N N . ASN A 1 95 ? 15.606 29.259 14.455 1.00 17.48 96 ASN A N 1
ATOM 774 C CA . ASN A 1 95 ? 16.896 28.953 15.093 1.00 15.46 96 ASN A CA 1
ATOM 775 C C . ASN A 1 95 ? 18.070 29.402 14.192 1.00 13.44 96 ASN A C 1
ATOM 776 O O . ASN A 1 95 ? 19.169 28.819 14.221 1.00 11.91 96 ASN A O 1
ATOM 781 N N . VAL A 1 96 ? 17.825 30.406 13.362 1.00 11.77 97 VAL A N 1
ATOM 782 C CA . VAL A 1 96 ? 18.809 30.924 12.407 1.00 10.18 97 VAL A CA 1
ATOM 783 C C . VAL A 1 96 ? 19.505 32.215 12.903 1.00 11.19 97 VAL A C 1
ATOM 784 O O . VAL A 1 96 ? 18.844 33.131 13.415 1.00 11.16 97 VAL A O 1
ATOM 788 N N . PHE A 1 97 ? 20.829 32.280 12.734 1.00 9.47 98 PHE A N 1
ATOM 789 C CA . PHE A 1 97 ? 21.663 33.348 13.305 1.00 7.98 98 PHE A CA 1
ATOM 790 C C . PHE A 1 97 ? 22.659 33.844 12.285 1.00 9.29 98 PHE A C 1
ATOM 791 O O . PHE A 1 97 ? 23.140 33.064 11.445 1.00 8.46 98 PHE A O 1
ATOM 799 N N . THR A 1 98 ? 23.116 35.082 12.476 1.00 9.09 99 THR A N 1
ATOM 800 C CA . THR A 1 98 ? 24.441 35.516 11.974 1.00 8.91 99 THR A CA 1
ATOM 801 C C . THR A 1 98 ? 25.449 35.484 13.122 1.00 8.48 99 THR A C 1
ATOM 802 O O . THR A 1 98 ? 25.084 35.542 14.306 1.00 10.44 99 THR A O 1
ATOM 806 N N . VAL A 1 99 ? 26.734 35.367 12.755 1.00 8.50 100 VAL A N 1
ATOM 807 C CA . VAL A 1 99 ? 27.826 35.298 13.742 1.00 9.45 100 VAL A CA 1
ATOM 808 C C . VAL A 1 99 ? 28.864 36.307 13.296 1.00 10.62 100 VAL A C 1
ATOM 809 O O . VAL A 1 99 ? 29.517 36.104 12.254 1.00 9.36 100 VAL A O 1
ATOM 813 N N . VAL A 1 100 ? 29.005 37.430 14.038 1.00 9.17 101 VAL A N 1
ATOM 814 C CA . VAL A 1 100 ? 29.851 38.543 13.621 1.00 10.16 101 VAL A CA 1
ATOM 815 C C . VAL A 1 100 ? 30.912 38.849 14.682 1.00 11.30 101 VAL A C 1
ATOM 816 O O . VAL A 1 100 ? 30.630 38.878 15.860 1.00 11.81 101 VAL A O 1
ATOM 820 N N . ASN A 1 101 ? 32.170 38.967 14.269 1.00 11.21 102 ASN A N 1
ATOM 821 C CA . ASN A 1 101 ? 33.212 39.154 15.291 1.00 12.42 102 ASN A CA 1
ATOM 822 C C . ASN A 1 101 ? 32.981 40.495 16.019 1.00 14.12 102 ASN A C 1
ATOM 823 O O . ASN A 1 101 ? 32.857 41.527 15.352 1.00 13.44 102 ASN A O 1
ATOM 828 N N . ALA A 1 102 ? 33.105 40.472 17.343 1.00 15.22 103 ALA A N 1
ATOM 829 C CA . ALA A 1 102 ? 32.874 41.672 18.167 1.00 14.09 103 ALA A CA 1
ATOM 830 C C . ALA A 1 102 ? 33.916 42.779 17.955 1.00 17.69 103 ALA A C 1
ATOM 831 O O . ALA A 1 102 ? 33.597 43.974 18.098 1.00 19.66 103 ALA A O 1
ATOM 833 N N . SER A 1 103 ? 35.155 42.388 17.647 1.00 15.12 104 SER A N 1
ATOM 834 C CA . SER A 1 103 ? 36.225 43.352 17.454 1.00 20.20 104 SER A CA 1
ATOM 835 C C . SER A 1 103 ? 36.523 43.689 15.996 1.00 20.60 104 SER A C 1
ATOM 836 O O . SER A 1 103 ? 36.702 44.869 15.654 1.00 20.69 104 SER A O 1
ATOM 839 N N . THR A 1 104 ? 36.485 42.691 15.090 1.00 15.15 105 THR A N 1
ATOM 840 C CA . THR A 1 104 ? 36.844 42.953 13.705 1.00 17.30 105 THR A CA 1
ATOM 841 C C . THR A 1 104 ? 35.654 43.360 12.832 1.00 12.69 105 THR A C 1
ATOM 842 O O . THR A 1 104 ? 35.837 43.873 11.731 1.00 17.56 105 THR A O 1
ATOM 846 N N . GLU A 1 105 ? 34.448 43.037 13.300 1.00 13.56 106 GLU A N 1
ATOM 847 C CA . GLU A 1 105 ? 33.205 43.308 12.608 1.00 15.54 106 GLU A CA 1
ATOM 848 C C . GLU A 1 105 ? 32.996 42.490 11.333 1.00 14.25 106 GLU A C 1
ATOM 849 O O . GLU A 1 105 ? 32.121 42.798 10.518 1.00 17.24 106 GLU A O 1
ATOM 855 N N . HIS A 1 106 ? 33.762 41.397 11.211 1.00 12.29 107 HIS A N 1
ATOM 856 C CA . HIS A 1 106 ? 33.633 40.499 10.063 1.00 11.93 107 HIS A CA 1
ATOM 857 C C . HIS A 1 106 ? 32.968 39.234 10.568 1.00 9.47 107 HIS A C 1
ATOM 858 O O . HIS A 1 106 ? 33.192 38.802 11.701 1.00 10.67 107 HIS A O 1
ATOM 865 N N . GLY A 1 107 ? 32.103 38.625 9.741 1.00 8.28 108 GLY A N 1
ATOM 866 C CA . GLY A 1 107 ? 31.257 37.541 10.207 1.00 7.08 108 GLY A CA 1
ATOM 867 C C . GLY A 1 107 ? 31.513 36.226 9.451 1.00 8.97 108 GLY A C 1
ATOM 868 O O . GLY A 1 107 ? 32.179 36.228 8.410 1.00 8.81 108 GLY A O 1
ATOM 869 N N . TRP A 1 108 ? 30.905 35.141 9.931 1.00 8.74 109 TRP A N 1
ATOM 870 C CA . TRP A 1 108 ? 31.100 33.833 9.313 1.00 8.21 109 TRP A CA 1
ATOM 871 C C . TRP A 1 108 ? 30.428 33.853 7.936 1.00 9.27 109 TRP A C 1
ATOM 872 O O . TRP A 1 108 ? 29.233 34.235 7.821 1.00 8.49 109 TRP A O 1
ATOM 883 N N . VAL A 1 109 ? 31.116 33.272 6.961 1.00 9.20 110 VAL A N 1
ATOM 884 C CA . VAL A 1 109 ? 30.575 33.141 5.605 1.00 7.63 110 VAL A CA 1
ATOM 885 C C . VAL A 1 109 ? 30.966 31.777 4.998 1.00 9.14 110 VAL A C 1
ATOM 886 O O . VAL A 1 109 ? 32.144 31.350 5.019 1.00 8.72 110 VAL A O 1
ATOM 890 N N . VAL A 1 110 ? 29.963 31.015 4.548 1.00 9.33 111 VAL A N 1
ATOM 891 C CA . VAL A 1 110 ? 30.231 29.785 3.769 1.00 10.49 111 VAL A CA 1
ATOM 892 C C . VAL A 1 110 ? 29.884 30.146 2.321 1.00 10.02 111 VAL A C 1
ATOM 893 O O . VAL A 1 110 ? 28.719 30.460 2.022 1.00 9.88 111 VAL A O 1
ATOM 897 N N . PRO A 1 111 ? 30.885 30.174 1.410 1.00 8.08 112 PRO A N 1
ATOM 898 C CA . PRO A 1 111 ? 30.539 30.528 0.017 1.00 6.76 112 PRO A CA 1
ATOM 899 C C . PRO A 1 111 ? 29.493 29.591 -0.581 1.00 9.11 112 PRO A C 1
ATOM 900 O O . PRO A 1 111 ? 29.427 28.386 -0.261 1.00 8.74 112 PRO A O 1
ATOM 904 N N . ALA A 1 112 ? 28.734 30.125 -1.538 1.00 10.28 113 ALA A N 1
ATOM 905 C CA . ALA A 1 112 ? 27.595 29.345 -2.065 1.00 8.67 113 ALA A CA 1
ATOM 906 C C . ALA A 1 112 ? 28.050 28.114 -2.779 1.00 10.45 113 ALA A C 1
ATOM 907 O O . ALA A 1 112 ? 27.347 27.078 -2.787 1.00 11.03 113 ALA A O 1
ATOM 909 N N . ASP A 1 113 ? 29.259 28.183 -3.328 1.00 9.51 114 ASP A N 1
ATOM 910 C CA . ASP A 1 113 ? 29.844 27.035 -4.044 1.00 9.19 114 ASP A CA 1
ATOM 911 C C . ASP A 1 113 ? 30.769 26.171 -3.149 1.00 9.79 114 ASP A C 1
ATOM 912 O O . ASP A 1 113 ? 31.634 25.431 -3.677 1.00 11.25 114 ASP A O 1
ATOM 917 N N . ALA A 1 114 ? 30.720 26.359 -1.817 1.00 9.95 115 ALA A N 1
ATOM 918 C CA . ALA A 1 114 ? 31.642 25.660 -0.961 1.00 8.96 115 ALA A CA 1
ATOM 919 C C . ALA A 1 114 ? 31.555 24.146 -1.189 1.00 10.67 115 ALA A C 1
ATOM 920 O O . ALA A 1 114 ? 30.468 23.582 -1.404 1.00 12.93 115 ALA A O 1
ATOM 922 N N . GLU A 1 115 ? 32.705 23.501 -1.223 1.00 9.92 116 GLU A N 1
ATOM 923 C CA . GLU A 1 115 ? 32.765 22.051 -1.219 1.00 11.95 116 GLU A CA 1
ATOM 924 C C . GLU A 1 115 ? 32.857 21.462 0.205 1.00 11.79 116 GLU A C 1
ATOM 925 O O . GLU A 1 115 ? 33.274 22.133 1.187 1.00 11.67 116 GLU A O 1
ATOM 931 N N . GLU A 1 116 ? 32.593 20.160 0.309 1.00 11.00 117 GLU A N 1
ATOM 932 C CA . GLU A 1 116 ? 32.820 19.480 1.571 1.00 14.50 117 GLU A CA 1
ATOM 933 C C . GLU A 1 116 ? 34.276 19.617 1.978 1.00 10.39 117 GLU A C 1
ATOM 934 O O . GLU A 1 116 ? 35.175 19.551 1.131 1.00 13.16 117 GLU A O 1
ATOM 940 N N . LEU A 1 117 ? 34.479 19.869 3.286 1.00 11.33 118 LEU A N 1
ATOM 941 C CA . LEU A 1 117 ? 35.806 20.127 3.909 1.00 14.14 118 LEU A CA 1
ATOM 942 C C . LEU A 1 117 ? 36.355 21.547 3.689 1.00 10.46 118 LEU A C 1
ATOM 943 O O . LEU A 1 117 ? 37.394 21.918 4.240 1.00 12.59 118 LEU A O 1
ATOM 948 N N . GLN A 1 118 ? 35.643 22.369 2.925 1.00 11.30 119 GLN A N 1
ATOM 949 C CA . GLN A 1 118 ? 36.142 23.709 2.645 1.00 10.42 119 GLN A CA 1
ATOM 950 C C . GLN A 1 118 ? 36.035 24.551 3.919 1.00 9.84 119 GLN A C 1
ATOM 951 O O . GLN A 1 118 ? 35.036 24.425 4.654 1.00 12.18 119 GLN A O 1
ATOM 957 N N . GLN A 1 119 ? 37.011 25.458 4.115 1.00 10.12 120 GLN A N 1
ATOM 958 C CA . GLN A 1 119 ? 37.075 26.287 5.358 1.00 9.00 120 GLN A CA 1
ATOM 959 C C . GLN A 1 119 ? 36.035 27.408 5.373 1.00 8.56 120 GLN A C 1
ATOM 960 O O . GLN A 1 119 ? 35.809 28.083 4.362 1.00 9.40 120 GLN A O 1
ATOM 966 N N . VAL A 1 120 ? 35.430 27.622 6.538 1.00 9.30 121 VAL A N 1
ATOM 967 C CA . VAL A 1 120 ? 34.543 28.762 6.740 1.00 7.51 121 VAL A CA 1
ATOM 968 C C . VAL A 1 120 ? 35.355 30.057 6.703 1.00 10.13 121 VAL A C 1
ATOM 969 O O . VAL A 1 120 ? 36.495 30.121 7.168 1.00 8.77 121 VAL A O 1
ATOM 973 N N . GLU A 1 121 ? 34.778 31.065 6.050 1.00 9.08 122 GLU A N 1
ATOM 974 C CA . GLU A 1 121 ? 35.426 32.355 5.858 1.00 10.42 122 GLU A CA 1
ATOM 975 C C . GLU A 1 121 ? 34.935 33.337 6.926 1.00 8.69 122 GLU A C 1
ATOM 976 O O . GLU A 1 121 ? 33.901 33.118 7.523 1.00 8.91 122 GLU A O 1
ATOM 982 N N . VAL A 1 122 ? 35.699 34.405 7.140 1.00 9.20 123 VAL A N 1
ATOM 983 C CA . VAL A 1 122 ? 35.274 35.509 7.993 1.00 10.00 123 VAL A CA 1
ATOM 984 C C . VAL A 1 122 ? 35.467 36.813 7.276 1.00 12.69 123 VAL A C 1
ATOM 985 O O . VAL A 1 122 ? 36.580 37.201 6.955 1.00 13.32 123 VAL A O 1
ATOM 989 N N . ARG A 1 123 ? 34.356 37.480 6.961 1.00 10.52 124 ARG A N 1
ATOM 990 C CA . ARG A 1 123 ? 34.357 38.633 6.017 1.00 12.67 124 ARG A CA 1
ATOM 991 C C . ARG A 1 123 ? 33.320 39.649 6.473 1.00 11.28 124 ARG A C 1
ATOM 992 O O . ARG A 1 123 ? 32.334 39.273 7.086 1.00 12.59 124 ARG A O 1
ATOM 1000 N N . PRO A 1 124 ? 33.413 40.903 5.993 1.00 13.24 125 PRO A N 1
ATOM 1001 C CA . PRO A 1 124 ? 32.273 41.799 6.255 1.00 13.92 125 PRO A CA 1
ATOM 1002 C C . PRO A 1 124 ? 30.976 41.186 5.720 1.00 13.78 125 PRO A C 1
ATOM 1003 O O . PRO A 1 124 ? 30.945 40.752 4.567 1.00 15.89 125 PRO A O 1
ATOM 1007 N N . LEU A 1 125 ? 29.895 41.233 6.497 1.00 12.03 126 LEU A N 1
ATOM 1008 C CA . LEU A 1 125 ? 28.628 40.686 6.001 1.00 10.83 126 LEU A CA 1
ATOM 1009 C C . LEU A 1 125 ? 27.922 41.670 5.106 1.00 13.46 126 LEU A C 1
ATOM 1010 O O . LEU A 1 125 ? 27.956 42.908 5.356 1.00 17.81 126 LEU A O 1
ATOM 1015 N N . ILE A 1 126 ? 27.238 41.127 4.116 1.00 10.64 127 ILE A N 1
ATOM 1016 C CA . ILE A 1 126 ? 26.358 41.938 3.266 1.00 11.02 127 ILE A CA 1
ATOM 1017 C C . ILE A 1 126 ? 24.915 41.502 3.453 1.00 12.16 127 ILE A C 1
ATOM 1018 O O . ILE A 1 126 ? 24.640 40.381 3.911 1.00 11.81 127 ILE A O 1
ATOM 1023 N N . ALA A 1 127 ? 23.974 42.383 3.101 1.00 13.26 128 ALA A N 1
ATOM 1024 C CA . ALA A 1 127 ? 22.567 42.045 3.235 1.00 11.46 128 ALA A CA 1
ATOM 1025 C C . ALA A 1 127 ? 21.796 42.969 2.311 1.00 12.20 128 ALA A C 1
ATOM 1026 O O . ALA A 1 127 ? 22.302 44.036 1.934 1.00 13.75 128 ALA A O 1
ATOM 1028 N N . ALA A 1 128 ? 20.664 42.474 1.822 1.00 12.44 129 ALA A N 1
ATOM 1029 C CA . ALA A 1 128 ? 19.727 43.324 1.046 1.00 15.28 129 ALA A CA 1
ATOM 1030 C C . ALA A 1 128 ? 19.305 44.472 1.948 1.00 11.21 129 ALA A C 1
ATOM 1031 O O . ALA A 1 128 ? 19.041 44.299 3.160 1.00 12.42 129 ALA A O 1
ATOM 1033 N N . PRO A 1 129 ? 19.101 45.648 1.347 1.00 10.69 130 PRO A N 1
ATOM 1034 C CA . PRO A 1 129 ? 18.668 46.843 2.050 1.00 14.72 130 PRO A CA 1
ATOM 1035 C C . PRO A 1 129 ? 17.156 46.847 2.257 1.00 15.39 130 PRO A C 1
ATOM 1036 O O . PRO A 1 129 ? 16.480 47.771 1.814 1.00 20.10 130 PRO A O 1
ATOM 1040 N N . SER A 1 130 ? 16.622 45.753 2.783 1.00 10.31 131 SER A N 1
ATOM 1041 C CA . SER A 1 130 ? 15.215 45.625 3.121 1.00 11.18 131 SER A CA 1
ATOM 1042 C C . SER A 1 130 ? 14.980 45.827 4.612 1.00 10.25 131 SER A C 1
ATOM 1043 O O . SER A 1 130 ? 15.937 45.837 5.406 1.00 13.87 131 SER A O 1
ATOM 1046 N N . TYR A 1 131 ? 13.699 45.821 5.011 1.00 10.38 132 TYR A N 1
ATOM 1047 C CA . TYR A 1 131 ? 13.371 45.911 6.423 1.00 11.24 132 TYR A CA 1
ATOM 1048 C C . TYR A 1 131 ? 12.453 44.762 6.844 1.00 12.48 132 TYR A C 1
ATOM 1049 O O . TYR A 1 131 ? 11.337 44.654 6.375 1.00 14.15 132 TYR A O 1
ATOM 1058 N N . PRO A 1 132 ? 12.986 43.786 7.619 1.00 14.28 133 PRO A N 1
ATOM 1059 C CA . PRO A 1 132 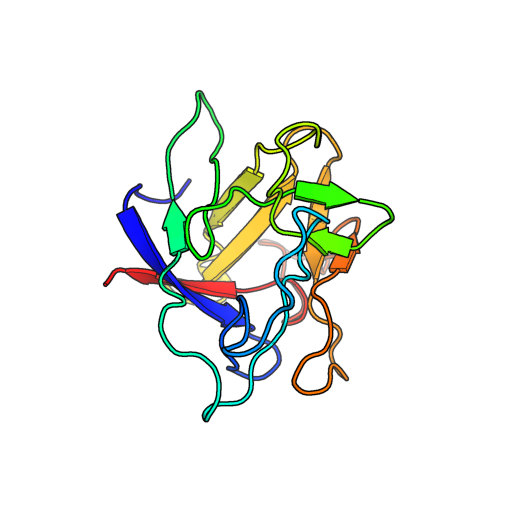? 14.372 43.688 8.093 1.00 15.14 133 PRO A CA 1
ATOM 1060 C C . PRO A 1 132 ? 15.335 43.287 6.964 1.00 11.79 133 PRO A C 1
ATOM 1061 O O . PRO A 1 132 ? 14.876 42.863 5.904 1.00 11.33 133 PRO A O 1
ATOM 1065 N N . PRO A 1 133 ? 16.638 43.470 7.162 1.00 12.26 134 PRO A N 1
ATOM 1066 C CA . PRO A 1 133 ? 17.590 43.033 6.152 1.00 12.26 134 PRO A CA 1
ATOM 1067 C C . PRO A 1 133 ? 17.449 41.559 5.835 1.00 14.71 134 PRO A C 1
ATOM 1068 O O . PRO A 1 133 ? 17.057 40.745 6.706 1.00 17.36 134 PRO A O 1
ATOM 1072 N N . ARG A 1 134 ? 17.605 41.223 4.569 1.00 11.74 135 ARG A N 1
ATOM 1073 C CA . ARG A 1 134 ? 17.602 39.815 4.227 1.00 14.13 135 ARG A CA 1
ATOM 1074 C C . ARG A 1 134 ? 19.005 39.366 3.833 1.00 11.99 135 ARG A C 1
ATOM 1075 O O . ARG A 1 134 ? 19.643 39.940 2.957 1.00 12.33 135 ARG A O 1
ATOM 1083 N N . TYR A 1 135 ? 19.524 38.405 4.588 1.00 10.31 136 TYR A N 1
ATOM 1084 C CA . TYR A 1 135 ? 20.889 37.964 4.386 1.00 10.95 136 TYR A CA 1
ATOM 1085 C C . TYR A 1 135 ? 20.913 36.835 3.364 1.00 10.52 136 TYR A C 1
ATOM 1086 O O . TYR A 1 135 ? 20.024 35.981 3.335 1.00 11.75 136 TYR A O 1
ATOM 1095 N N . PRO A 1 136 ? 21.976 36.775 2.573 1.00 10.53 137 PRO A N 1
ATOM 1096 C CA . PRO A 1 136 ? 22.199 35.576 1.767 1.00 10.29 137 PRO A CA 1
ATOM 1097 C C . PRO A 1 136 ? 22.463 34.342 2.641 1.00 7.95 137 PRO A C 1
ATOM 1098 O O . PRO A 1 136 ? 23.005 34.460 3.761 1.00 9.01 137 PRO A O 1
ATOM 1102 N N . ALA A 1 137 ? 22.143 33.150 2.127 1.00 7.78 138 ALA A N 1
ATOM 1103 C CA . ALA A 1 137 ? 22.305 31.947 2.912 1.00 8.90 138 ALA A CA 1
ATOM 1104 C C . ALA A 1 137 ? 23.752 31.691 3.346 1.00 8.78 138 ALA A C 1
ATOM 1105 O O . ALA A 1 137 ? 23.984 30.957 4.356 1.00 9.98 138 ALA A O 1
ATOM 1107 N N . THR A 1 138 ? 24.684 32.245 2.557 1.00 8.85 139 THR A N 1
ATOM 1108 C CA . THR A 1 138 ? 26.115 32.147 2.841 1.00 7.22 139 THR A CA 1
ATOM 1109 C C . THR A 1 138 ? 26.485 32.706 4.228 1.00 9.69 139 THR A C 1
ATOM 1110 O O . THR A 1 138 ? 27.548 32.382 4.767 1.00 12.03 139 THR A O 1
ATOM 1114 N N . GLU A 1 139 ? 25.606 33.502 4.833 1.00 6.99 140 GLU A N 1
ATOM 1115 C CA . GLU A 1 139 ? 25.927 34.198 6.089 1.00 8.81 140 GLU A CA 1
ATOM 1116 C C . GLU A 1 139 ? 25.016 33.760 7.222 1.00 7.80 140 GLU A C 1
ATOM 1117 O O . GLU A 1 139 ? 25.110 34.288 8.317 1.00 8.81 140 GLU A O 1
ATOM 1123 N N . LEU A 1 140 ? 24.207 32.718 6.970 1.00 7.63 141 LEU A N 1
ATOM 1124 C CA . LEU A 1 140 ? 23.215 32.234 7.947 1.00 9.40 141 LEU A CA 1
ATOM 1125 C C . LEU A 1 140 ? 23.523 30.815 8.426 1.00 8.44 141 LEU A C 1
ATOM 1126 O O . LEU A 1 140 ? 23.911 29.941 7.619 1.00 9.00 141 LEU A O 1
ATOM 1131 N N . PHE A 1 141 ? 23.400 30.609 9.727 1.00 10.14 142 PHE A N 1
ATOM 1132 C CA . PHE A 1 141 ? 23.673 29.324 10.355 1.00 10.75 142 PHE A CA 1
ATOM 1133 C C . PHE A 1 141 ? 22.500 28.938 11.240 1.00 12.37 142 PHE A C 1
ATOM 1134 O O . PHE A 1 141 ? 22.003 29.756 11.983 1.00 10.90 142 PHE A O 1
ATOM 1142 N N . THR A 1 142 ? 22.166 27.651 11.255 1.00 9.99 143 THR A N 1
ATOM 1143 C CA . THR A 1 142 ? 21.172 27.132 12.183 1.00 9.08 143 THR A CA 1
ATOM 1144 C C . THR A 1 142 ? 21.833 26.548 13.414 1.00 9.06 143 THR A C 1
ATOM 1145 O O . THR A 1 142 ? 22.711 25.661 13.274 1.00 11.20 143 THR A O 1
ATOM 1149 N N . PHE A 1 143 ? 21.572 27.120 14.580 1.00 10.78 144 PHE A N 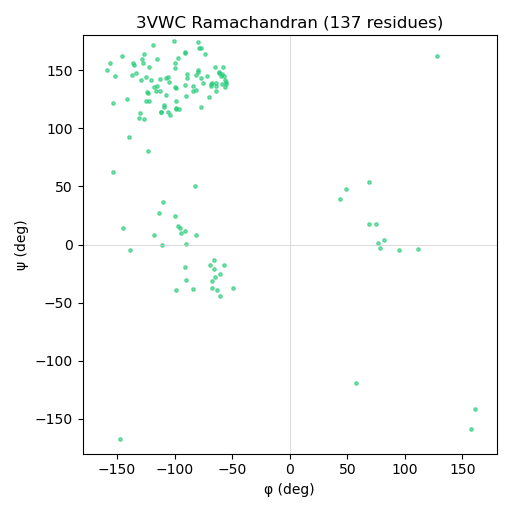1
ATOM 1150 C CA . PHE A 1 143 ? 22.139 26.621 15.852 1.00 11.69 144 PHE A CA 1
ATOM 1151 C C . PHE A 1 143 ? 21.001 25.879 16.545 1.00 14.76 144 PHE A C 1
ATOM 1152 O O . PHE A 1 143 ? 19.996 26.503 16.920 1.00 15.41 144 PHE A O 1
ATOM 1160 N N . THR A 1 144 ? 21.131 24.554 16.648 1.00 13.96 145 THR A N 1
ATOM 1161 C CA . THR A 1 144 ? 20.074 23.719 17.227 1.00 16.91 145 THR A CA 1
ATOM 1162 C C . THR A 1 144 ? 20.555 23.134 18.556 1.00 14.29 145 THR A C 1
ATOM 1163 O O . THR A 1 144 ? 21.563 22.407 18.608 1.00 16.96 145 THR A O 1
ATOM 1167 N N . GLN A 1 145 ? 19.902 23.560 19.642 1.00 18.33 146 GLN A N 1
ATOM 1168 C CA . GLN A 1 145 ? 20.294 23.176 20.992 1.00 22.56 146 GLN A CA 1
ATOM 1169 C C . GLN A 1 145 ? 20.132 21.678 21.195 1.00 23.86 146 GLN A C 1
ATOM 1170 O O . GLN A 1 145 ? 19.099 21.105 20.843 1.00 25.59 146 GLN A O 1
ATOM 1176 N N . VAL A 1 146 ? 21.167 21.048 21.740 1.00 28.00 147 VAL A N 1
ATOM 1177 C CA . VAL A 1 146 ? 21.155 19.605 21.983 1.00 33.11 147 VAL A CA 1
ATOM 1178 C C . VAL A 1 146 ? 20.211 19.270 23.145 1.00 37.14 147 VAL A C 1
ATOM 1179 O O . VAL A 1 146 ? 20.108 20.034 24.113 1.00 38.62 147 VAL A O 1
#

B-factor: mean 19.64, std 10.25, range [2.0, 63.93]

Nearest PDB structures (foldseek):
  3vwc-assembly1_A  TM=1.007E+00  e=1.575E-28  Coprinopsis cinerea
  2zqo-assembly2_B  TM=7.289E-01  e=1.561E-03  Lumbricus terrestris
  4i4x-assembly6_D  TM=6.562E-01  e=5.248E-03  Boletus edulis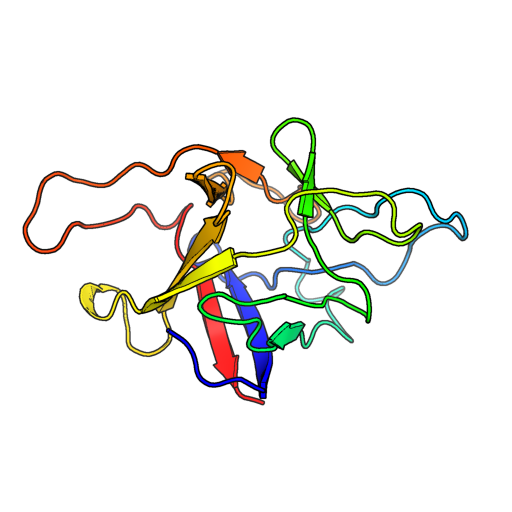
  4i4q-assembly1_A  TM=6.342E-01  e=6.480E-03  Boletus edulis
  4a7z-assembly1_A  TM=6.531E-01  e=3.889E-02  Phanerodontia chrysosporium